Protein AF-A0A2E9IY82-F1 (afdb_monomer)

Secondary structure (DSSP, 8-state):
------------HHHHHHHHHHHHHHHHHHHHHS---TTT-GGGSBTTTBPPPTTPPPPHHHHHHHHHHHHHHGGG-

Sequence (77 aa):
MKPLSVQAGEVPRDLKELASRMSLSLLAWWEVHGRRDPLQKPWMFMPGRRWPQPDQWLSPYGVWIAEVMLHSGASHS

Mean predicted aligned error: 9.8 Å

Foldseek 3Di:
DDDPPPPPDDDPPVVVVVVVVVVVVVVVCCVVPNPLDCVVCVQQADPPSHHDDPPDDGDPVSVVVVVVVVVVVVVPD

pLDDT: mean 83.94, std 15.75, range [39.62, 96.94]

Solvent-accessible surface area (backbone atoms only — not comparable to full-atom values): 4981 Å² total; per-residue (Å²): 138,80,84,82,78,78,75,74,80,74,75,56,66,68,58,56,51,50,51,50,54,50,50,52,52,51,47,58,49,38,73,78,70,45,92,85,43,61,90,82,44,52,57,69,36,45,90,88,73,35,74,65,55,99,88,50,81,70,56,66,67,48,45,50,54,50,53,54,52,54,59,63,60,62,76,78,115

Structure (mmCIF, N/CA/C/O backbone):
data_AF-A0A2E9IY82-F1
#
_entry.id   AF-A0A2E9IY82-F1
#
loop_
_atom_site.group_PDB
_atom_site.id
_atom_site.type_symbol
_atom_site.label_atom_id
_atom_site.label_alt_id
_atom_site.label_comp_id
_atom_site.label_asym_id
_atom_site.label_entity_id
_atom_site.label_seq_id
_atom_site.pdbx_PDB_ins_code
_atom_site.Cartn_x
_atom_site.Cartn_y
_atom_site.Cartn_z
_atom_site.occupancy
_atom_site.B_iso_or_equiv
_atom_site.auth_seq_id
_atom_site.auth_comp_id
_atom_site.auth_asym_id
_atom_site.auth_atom_id
_atom_site.pdbx_PDB_model_num
ATOM 1 N N . M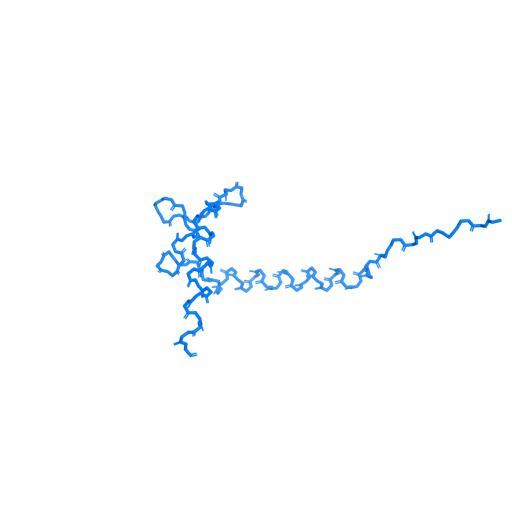ET A 1 1 ? 8.366 -5.076 50.702 1.00 39.62 1 MET A N 1
ATOM 2 C CA . MET A 1 1 ? 8.283 -4.678 49.278 1.00 39.62 1 MET A CA 1
ATOM 3 C C . MET A 1 1 ? 7.395 -5.677 48.550 1.00 39.62 1 MET A C 1
ATOM 5 O O . MET A 1 1 ? 7.709 -6.857 48.568 1.00 39.62 1 MET A O 1
ATOM 9 N N . LYS A 1 2 ? 6.262 -5.236 47.992 1.00 43.69 2 LYS A N 1
ATOM 10 C CA . LYS A 1 2 ? 5.388 -6.051 47.128 1.00 43.69 2 LYS A CA 1
ATOM 11 C C . LYS A 1 2 ? 5.746 -5.703 45.676 1.00 43.69 2 LYS A C 1
ATOM 13 O O . LYS A 1 2 ? 5.773 -4.508 45.383 1.00 43.69 2 LYS A O 1
ATOM 18 N N . PRO A 1 3 ? 6.050 -6.665 44.791 1.00 47.62 3 PRO A N 1
ATOM 19 C CA . PRO A 1 3 ? 6.302 -6.339 43.396 1.00 47.62 3 PRO A CA 1
ATOM 20 C C . PRO A 1 3 ? 4.993 -5.869 42.748 1.00 47.62 3 PRO A C 1
ATOM 22 O O . PRO A 1 3 ? 3.967 -6.545 42.835 1.00 47.62 3 PRO A O 1
ATOM 25 N N . LEU A 1 4 ? 5.026 -4.689 42.126 1.00 46.00 4 LEU A N 1
ATOM 26 C CA . LEU A 1 4 ? 3.970 -4.221 41.235 1.00 46.00 4 LEU A CA 1
ATOM 27 C C . LEU A 1 4 ? 3.925 -5.182 40.044 1.00 46.00 4 LEU A C 1
ATOM 29 O O . LEU A 1 4 ? 4.835 -5.197 39.219 1.00 46.00 4 LEU A O 1
ATOM 33 N N . SER A 1 5 ? 2.885 -6.014 39.982 1.00 58.25 5 SER A N 1
ATOM 34 C CA . SER A 1 5 ? 2.567 -6.751 38.762 1.00 58.25 5 SER A CA 1
ATOM 35 C C . SER A 1 5 ? 2.208 -5.730 37.689 1.00 58.25 5 SER A C 1
ATOM 37 O O . SER A 1 5 ? 1.172 -5.073 37.775 1.00 58.25 5 SER A O 1
ATOM 39 N N . VAL A 1 6 ? 3.089 -5.573 36.702 1.00 55.34 6 VAL A N 1
ATOM 40 C CA . VAL A 1 6 ? 2.791 -4.853 35.465 1.00 55.34 6 VAL A CA 1
ATOM 41 C C . VAL A 1 6 ? 1.723 -5.670 34.746 1.00 55.34 6 VAL A C 1
ATOM 43 O O . VAL A 1 6 ? 2.013 -6.700 34.144 1.00 55.34 6 VAL A O 1
ATOM 46 N N . GLN A 1 7 ? 0.469 -5.241 34.869 1.00 56.06 7 GLN A N 1
ATOM 47 C CA . GLN A 1 7 ? -0.617 -5.685 34.005 1.00 56.06 7 GLN A CA 1
ATOM 48 C C . GLN A 1 7 ? -0.248 -5.216 32.593 1.00 56.06 7 GLN A C 1
ATOM 50 O O . GLN A 1 7 ? -0.398 -4.039 32.265 1.00 56.06 7 GLN A O 1
ATOM 55 N N . ALA A 1 8 ? 0.342 -6.105 31.791 1.00 54.91 8 ALA A N 1
ATOM 56 C CA . ALA A 1 8 ? 0.518 -5.871 30.366 1.00 54.91 8 ALA A CA 1
ATOM 57 C C . ALA A 1 8 ? -0.865 -5.541 29.788 1.00 54.91 8 ALA A C 1
ATOM 59 O O . ALA A 1 8 ? -1.802 -6.312 29.976 1.00 54.91 8 ALA A O 1
ATOM 60 N N . GLY A 1 9 ? -1.004 -4.357 29.187 1.00 59.34 9 GLY A N 1
ATOM 61 C CA . GLY A 1 9 ? -2.291 -3.807 28.773 1.00 59.34 9 GLY A CA 1
ATOM 62 C C . GLY A 1 9 ? -3.041 -4.744 27.831 1.00 59.34 9 GLY A C 1
ATOM 63 O O . GLY A 1 9 ? -2.721 -4.822 26.645 1.00 59.34 9 GLY A O 1
ATOM 64 N N . GLU A 1 10 ? -4.051 -5.440 28.351 1.00 62.75 10 GLU A N 1
ATOM 65 C CA . GLU A 1 10 ? -5.020 -6.145 27.525 1.00 62.75 10 GLU A CA 1
ATOM 66 C C . GLU A 1 10 ? -5.816 -5.104 26.739 1.00 62.75 10 GLU A C 1
ATOM 68 O O . GLU A 1 10 ? -6.552 -4.292 27.303 1.00 62.75 10 GLU A O 1
ATOM 73 N N . VAL A 1 11 ? -5.665 -5.118 25.415 1.00 69.00 11 VAL A N 1
ATOM 74 C CA . VAL A 1 11 ? -6.589 -4.414 24.526 1.00 69.00 11 VAL A CA 1
ATOM 75 C C . VAL A 1 11 ? -7.993 -4.951 24.824 1.00 69.00 11 VAL A C 1
ATOM 77 O O . VAL A 1 11 ? -8.187 -6.169 24.731 1.00 69.00 11 VAL A O 1
ATOM 80 N N . PRO A 1 12 ? -8.975 -4.093 25.168 1.00 77.38 12 PRO A N 1
ATOM 81 C CA . PRO A 1 12 ? -10.330 -4.544 25.454 1.00 77.38 12 PRO A CA 1
ATOM 82 C C . PRO A 1 12 ? -10.848 -5.413 24.306 1.00 77.38 12 PRO A C 1
ATOM 84 O O . PRO A 1 12 ? -10.738 -5.025 23.140 1.00 77.38 12 PRO A O 1
ATOM 87 N N . ARG A 1 13 ? -11.393 -6.598 24.617 1.00 76.69 13 ARG A N 1
ATOM 88 C CA . ARG A 1 13 ? -11.875 -7.569 23.610 1.00 76.69 13 ARG A CA 1
ATOM 89 C C . ARG A 1 13 ? -12.809 -6.927 22.579 1.00 76.69 13 ARG A C 1
ATOM 91 O O . ARG A 1 13 ? -12.707 -7.244 21.397 1.00 76.69 13 ARG A O 1
ATOM 98 N N . ASP A 1 14 ? -13.612 -5.961 23.010 1.00 82.38 14 ASP A N 1
ATOM 99 C CA . ASP A 1 14 ? -14.536 -5.205 22.163 1.00 82.38 14 ASP A CA 1
ATOM 100 C C . ASP A 1 14 ? -13.817 -4.370 21.090 1.00 82.38 14 ASP A C 1
ATOM 102 O O . ASP A 1 14 ? -14.276 -4.289 19.951 1.00 82.38 14 ASP A O 1
ATOM 106 N N . LEU A 1 15 ? -12.649 -3.800 21.410 1.00 89.75 15 LEU A N 1
ATOM 107 C CA . LEU A 1 15 ? -11.835 -3.049 20.452 1.00 89.75 15 LEU A CA 1
ATOM 108 C C . LEU A 1 15 ? -11.171 -3.980 19.431 1.00 89.75 15 LEU A C 1
ATOM 110 O O . LEU A 1 15 ? -11.112 -3.650 18.248 1.00 89.75 15 LEU A O 1
ATOM 114 N N . LYS A 1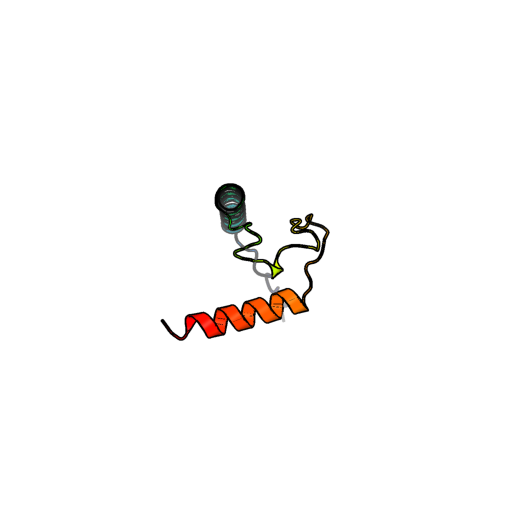 16 ? -10.710 -5.162 19.863 1.00 90.69 16 LYS A N 1
ATOM 115 C CA . LYS A 1 16 ? -10.147 -6.175 18.955 1.00 90.69 16 LYS A CA 1
ATOM 116 C C . LYS A 1 16 ? -11.204 -6.708 17.985 1.00 90.69 16 LYS A C 1
ATOM 118 O O . LYS A 1 16 ? -10.918 -6.882 16.799 1.00 90.69 16 LYS A O 1
ATOM 123 N N . GLU A 1 17 ? -12.417 -6.934 18.477 1.00 92.62 17 GLU A N 1
ATOM 124 C CA . GLU A 1 17 ? -13.548 -7.367 17.657 1.00 92.62 17 GLU A CA 1
ATOM 125 C C . GLU A 1 17 ? -13.946 -6.286 16.646 1.00 92.62 17 GLU A C 1
ATOM 127 O O . GLU A 1 17 ? -14.072 -6.559 15.450 1.00 92.62 17 GLU A O 1
ATOM 132 N N . LEU A 1 18 ? -14.051 -5.029 17.090 1.00 94.69 18 LEU A N 1
ATOM 133 C CA . LEU A 1 18 ? -14.316 -3.901 16.201 1.00 94.69 18 LEU A CA 1
ATOM 134 C C . LEU A 1 18 ? -13.239 -3.772 15.114 1.00 94.69 18 LEU A C 1
ATOM 136 O O . LEU A 1 18 ? -13.573 -3.686 13.933 1.00 94.69 18 LEU A O 1
ATOM 140 N N . ALA A 1 19 ? -11.958 -3.819 15.488 1.00 94.25 19 ALA A N 1
ATOM 141 C CA . ALA A 1 19 ? -10.845 -3.744 14.544 1.00 94.25 19 ALA A CA 1
ATOM 142 C C . ALA A 1 19 ? -10.877 -4.886 13.515 1.00 94.25 19 ALA A C 1
ATOM 144 O O . ALA A 1 19 ? -10.636 -4.657 12.327 1.00 94.25 19 ALA A O 1
ATOM 145 N N . SER A 1 20 ? -11.231 -6.101 13.945 1.00 95.44 20 SER A N 1
ATOM 146 C CA . SER A 1 20 ? -11.359 -7.265 13.059 1.00 95.44 20 SER A CA 1
ATOM 147 C C . SER A 1 20 ? -12.492 -7.069 12.050 1.00 95.44 20 SER A C 1
ATOM 149 O O . SER A 1 20 ? -12.287 -7.234 10.847 1.00 95.44 20 SER A O 1
ATOM 151 N N . ARG A 1 21 ? -13.666 -6.615 12.507 1.00 95.75 21 ARG A N 1
ATOM 152 C CA . ARG A 1 21 ? -14.816 -6.315 11.637 1.00 95.75 21 ARG A CA 1
ATOM 153 C C . ARG A 1 21 ? -14.522 -5.191 10.644 1.00 95.75 21 ARG A C 1
ATOM 155 O O . ARG A 1 21 ? -14.904 -5.289 9.476 1.00 95.75 21 ARG A O 1
ATOM 162 N N . MET A 1 22 ? -13.827 -4.140 11.083 1.00 96.06 22 MET A N 1
ATOM 163 C CA . MET A 1 22 ? -13.403 -3.045 10.205 1.00 96.06 22 MET A CA 1
ATOM 164 C C . MET A 1 22 ? -12.392 -3.521 9.160 1.00 96.06 22 MET A C 1
ATOM 166 O O . MET A 1 22 ? -12.535 -3.182 7.988 1.00 96.06 22 MET A O 1
ATOM 170 N N . SER A 1 23 ? -11.425 -4.353 9.554 1.00 96.19 23 SER A N 1
ATOM 171 C CA . SER A 1 23 ? -10.430 -4.919 8.635 1.00 96.19 23 SER A CA 1
ATOM 172 C C . SER A 1 23 ? -11.088 -5.784 7.559 1.00 96.19 23 SER A C 1
ATOM 174 O O . SER A 1 23 ? -10.783 -5.624 6.381 1.00 96.19 23 SER A O 1
ATOM 176 N N . LEU A 1 24 ? -12.043 -6.640 7.941 1.00 96.81 24 LEU A N 1
ATOM 177 C CA . LEU A 1 24 ? -12.807 -7.458 6.993 1.00 96.81 24 LEU A CA 1
ATOM 178 C C . LEU A 1 24 ? -13.644 -6.601 6.037 1.00 96.81 24 LEU A C 1
ATOM 180 O O . LEU A 1 24 ? -13.669 -6.865 4.839 1.00 96.81 24 LEU A O 1
ATOM 184 N N . SER A 1 25 ? -14.291 -5.551 6.549 1.00 96.44 25 SER A N 1
ATOM 185 C CA . SER A 1 25 ? -15.093 -4.638 5.722 1.00 96.44 25 SER A CA 1
ATOM 186 C C . SER A 1 25 ? -14.225 -3.873 4.720 1.00 96.44 25 SER A C 1
ATOM 188 O O . SER A 1 25 ? -14.591 -3.740 3.552 1.00 96.44 25 SER A O 1
ATOM 190 N N . LEU A 1 26 ? -13.051 -3.405 5.157 1.00 96.44 26 LEU A N 1
ATOM 191 C CA . LEU A 1 26 ? -12.086 -2.734 4.292 1.00 96.44 26 LEU A CA 1
ATOM 192 C C . LEU A 1 26 ? -11.528 -3.685 3.231 1.00 96.44 26 LEU A C 1
ATOM 194 O O . LEU A 1 26 ? -11.396 -3.287 2.076 1.00 96.44 26 LEU A O 1
ATOM 198 N N . LEU A 1 27 ? -11.235 -4.935 3.601 1.00 94.88 27 LEU A N 1
ATOM 199 C CA . LEU A 1 27 ? -10.769 -5.953 2.664 1.00 94.88 27 LEU A CA 1
ATOM 200 C C . LEU A 1 27 ? -11.835 -6.262 1.606 1.00 94.88 27 LEU A C 1
ATOM 202 O O . LEU A 1 27 ? -11.522 -6.225 0.421 1.00 94.88 27 LEU A O 1
ATOM 206 N N . ALA A 1 28 ? -13.091 -6.468 2.011 1.00 95.88 28 ALA A N 1
ATOM 207 C CA . ALA A 1 28 ? -14.197 -6.718 1.087 1.00 95.88 28 ALA A CA 1
ATOM 208 C C . ALA A 1 28 ? -14.398 -5.552 0.102 1.00 95.88 28 ALA A C 1
ATOM 210 O O . ALA A 1 28 ? -14.557 -5.760 -1.101 1.00 95.88 28 ALA A O 1
ATOM 211 N N . TRP A 1 29 ? -14.326 -4.308 0.587 1.00 96.94 29 TRP A N 1
ATOM 212 C CA . TRP A 1 29 ? -14.360 -3.136 -0.287 1.00 96.94 29 TRP A CA 1
ATOM 213 C C . TRP A 1 29 ? -13.151 -3.089 -1.233 1.00 96.94 29 TRP A C 1
ATOM 215 O O . TRP A 1 29 ? -13.305 -2.835 -2.429 1.00 96.94 29 TRP A O 1
ATOM 225 N N . TRP A 1 30 ? -11.948 -3.367 -0.722 1.00 93.94 30 TRP A N 1
ATOM 226 C CA . TRP A 1 30 ? -10.712 -3.370 -1.504 1.00 93.94 30 TRP A CA 1
ATOM 227 C C . TRP A 1 30 ? -10.695 -4.462 -2.583 1.00 93.94 30 TRP A C 1
ATOM 229 O O . TRP A 1 30 ? -10.142 -4.254 -3.659 1.00 93.94 30 TRP A O 1
ATOM 239 N N . GLU A 1 31 ? -11.324 -5.612 -2.359 1.00 91.25 31 GLU A N 1
ATOM 240 C CA . GLU A 1 31 ? -11.430 -6.660 -3.377 1.00 91.25 31 GLU A CA 1
ATOM 241 C C . GLU A 1 31 ? -12.244 -6.203 -4.595 1.00 91.25 31 GLU A C 1
ATOM 243 O O . GLU A 1 31 ? -11.859 -6.497 -5.730 1.00 91.25 31 GLU A O 1
ATOM 248 N N . VAL A 1 32 ? -13.316 -5.437 -4.377 1.00 93.44 32 VAL A N 1
ATOM 249 C CA . VAL A 1 32 ? -14.202 -4.948 -5.446 1.00 93.44 32 VAL A CA 1
ATOM 250 C C . VAL A 1 32 ? -13.673 -3.664 -6.092 1.00 93.44 32 VAL A C 1
ATOM 252 O O . VAL A 1 32 ? -13.732 -3.513 -7.310 1.00 93.44 32 VAL A O 1
ATOM 255 N N . HIS A 1 33 ? -13.144 -2.738 -5.291 1.00 93.06 33 HIS A N 1
ATOM 256 C CA . HIS A 1 33 ? -12.811 -1.375 -5.727 1.00 93.06 33 HIS A CA 1
ATOM 257 C C . HIS A 1 33 ? -11.315 -1.042 -5.674 1.00 93.06 33 HIS A C 1
ATOM 259 O O . HIS A 1 33 ? -10.902 0.051 -6.072 1.00 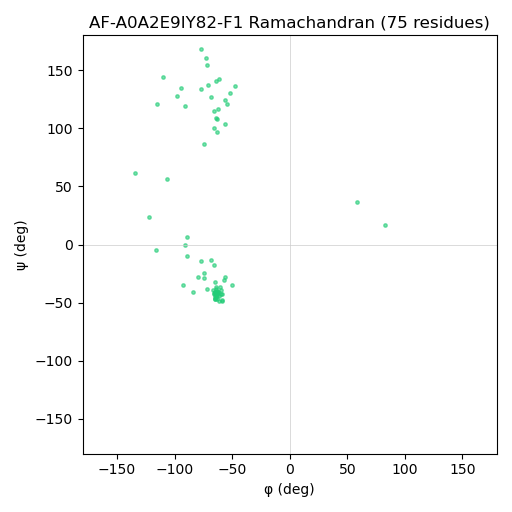93.06 33 HIS A O 1
ATOM 265 N N . GLY A 1 34 ? -10.485 -1.952 -5.170 1.00 88.25 34 GLY A N 1
ATOM 266 C CA . GLY A 1 34 ? -9.054 -1.735 -5.023 1.00 88.25 34 GLY A CA 1
ATOM 267 C C . GLY A 1 34 ? -8.354 -1.554 -6.362 1.00 88.25 34 GLY A C 1
ATOM 268 O O . GLY A 1 34 ? -8.624 -2.243 -7.346 1.00 88.25 34 GLY A O 1
ATOM 269 N N . ARG A 1 35 ? -7.394 -0.627 -6.394 1.00 85.62 35 ARG A N 1
ATOM 270 C CA . ARG A 1 35 ? -6.602 -0.327 -7.594 1.00 85.62 35 ARG A CA 1
ATOM 271 C C . ARG A 1 35 ? -5.581 -1.435 -7.849 1.00 85.62 35 ARG A C 1
ATOM 273 O O . ARG A 1 35 ? -4.437 -1.334 -7.404 1.00 85.62 35 ARG A O 1
ATOM 280 N N . ARG A 1 36 ? -6.021 -2.476 -8.559 1.00 88.56 36 ARG A N 1
ATOM 281 C CA . ARG A 1 36 ? -5.220 -3.602 -9.065 1.00 88.56 36 ARG A CA 1
ATOM 282 C C . ARG A 1 36 ? -5.034 -3.491 -10.581 1.00 88.56 36 ARG A C 1
ATOM 284 O O . ARG A 1 36 ? -5.391 -4.397 -11.325 1.00 88.56 36 ARG A O 1
ATOM 291 N N . ASP A 1 37 ? -4.493 -2.362 -11.034 1.00 89.62 37 ASP A N 1
ATOM 292 C CA . ASP A 1 37 ? -4.248 -2.081 -12.453 1.00 89.62 37 ASP A CA 1
ATOM 293 C C . ASP A 1 37 ? -2.735 -1.963 -12.722 1.00 89.62 37 ASP A C 1
ATOM 295 O O . ASP A 1 37 ? -2.082 -1.099 -12.122 1.00 89.62 37 ASP A O 1
ATOM 299 N N . PRO A 1 38 ? -2.155 -2.794 -13.611 1.00 89.88 38 PRO A N 1
ATOM 300 C CA . PRO A 1 38 ? -0.729 -2.745 -13.928 1.00 89.88 38 PRO A CA 1
ATOM 301 C C . PRO A 1 38 ? -0.294 -1.454 -14.630 1.00 89.88 38 PRO A C 1
ATOM 303 O O . 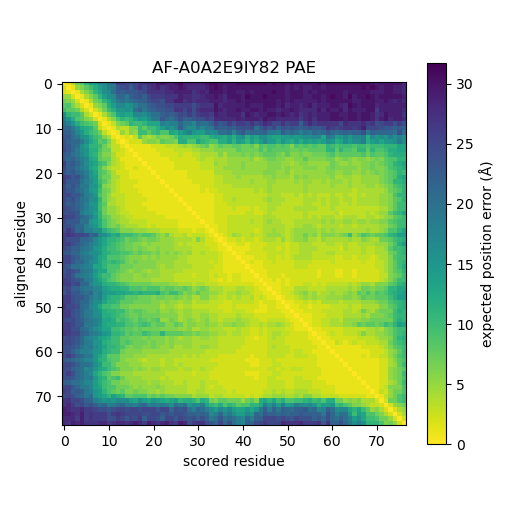PRO A 1 38 ? 0.899 -1.166 -14.658 1.00 89.88 38 PRO A O 1
ATOM 306 N N . LEU A 1 39 ? -1.216 -0.680 -15.207 1.00 89.25 39 LEU A N 1
ATOM 307 C CA . LEU A 1 39 ? -0.917 0.636 -15.780 1.00 89.25 39 LEU A CA 1
ATOM 308 C C . LEU A 1 39 ? -0.819 1.723 -14.704 1.00 89.25 39 LEU A C 1
ATOM 310 O O . LEU A 1 39 ? -0.083 2.688 -14.883 1.00 89.25 39 LEU A O 1
ATOM 314 N N . GLN A 1 40 ? -1.518 1.555 -13.579 1.00 88.50 40 GLN A N 1
ATOM 315 C CA . GLN A 1 40 ? -1.497 2.509 -12.466 1.00 88.50 40 GLN A CA 1
ATOM 316 C C . GLN A 1 40 ? -0.445 2.166 -11.408 1.00 88.50 40 GLN A C 1
ATOM 318 O O . GLN A 1 40 ? 0.123 3.066 -10.796 1.00 88.50 40 GLN A O 1
ATOM 323 N N . LYS A 1 41 ? -0.209 0.871 -11.157 1.00 92.12 41 LYS A N 1
ATOM 324 C CA . LYS A 1 41 ? 0.703 0.382 -10.110 1.00 92.12 41 LYS A CA 1
ATOM 325 C C . LYS A 1 41 ? 1.615 -0.739 -10.613 1.00 92.12 41 LYS A C 1
ATOM 327 O O . LYS A 1 41 ? 1.557 -1.849 -10.083 1.00 92.12 41 LYS A O 1
ATOM 332 N N . PRO A 1 42 ? 2.468 -0.489 -11.620 1.00 91.56 42 PRO A N 1
ATOM 333 C CA . PRO A 1 42 ? 3.314 -1.528 -12.209 1.00 91.56 42 PRO A CA 1
ATOM 334 C C . PRO A 1 42 ? 4.234 -2.227 -11.193 1.00 91.56 42 PRO A C 1
ATOM 336 O O . PRO A 1 42 ? 4.495 -3.417 -11.336 1.00 91.56 42 PRO A O 1
ATOM 339 N N . TRP A 1 43 ? 4.666 -1.539 -10.131 1.00 93.25 43 TRP A N 1
ATOM 340 C CA . TRP A 1 43 ? 5.522 -2.099 -9.072 1.00 93.25 43 TRP A CA 1
ATOM 341 C C . TRP A 1 43 ? 4.837 -3.154 -8.184 1.00 93.25 43 TRP A C 1
ATOM 343 O O . TRP A 1 43 ? 5.518 -3.861 -7.446 1.00 93.25 43 TRP A O 1
ATOM 353 N N . MET A 1 44 ? 3.504 -3.276 -8.243 1.00 94.12 44 MET A N 1
ATOM 354 C CA . MET A 1 44 ? 2.744 -4.309 -7.524 1.00 94.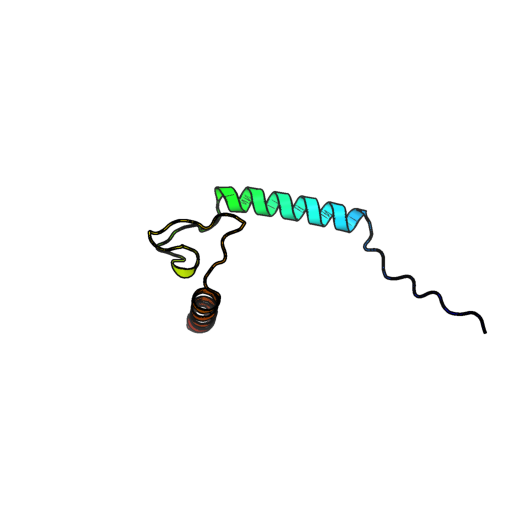12 44 MET A CA 1
ATOM 355 C C . MET A 1 44 ? 2.531 -5.588 -8.344 1.00 94.12 44 MET A C 1
ATOM 357 O O . MET A 1 44 ? 1.894 -6.523 -7.864 1.00 94.12 44 MET A O 1
ATOM 361 N N . PHE A 1 45 ? 3.024 -5.637 -9.582 1.00 93.50 45 PHE A N 1
ATOM 362 C CA . PHE A 1 45 ? 2.865 -6.785 -10.466 1.00 93.50 45 PHE A CA 1
ATOM 363 C C . PHE A 1 45 ? 4.197 -7.497 -10.678 1.00 93.50 45 PHE A C 1
ATOM 365 O O . PHE A 1 45 ? 5.257 -6.887 -10.784 1.00 93.50 45 PHE A O 1
ATOM 372 N N . MET A 1 46 ? 4.126 -8.818 -10.787 1.00 90.75 46 MET A N 1
ATOM 373 C CA . MET A 1 46 ? 5.251 -9.646 -11.211 1.00 90.75 46 MET A CA 1
ATOM 374 C C . MET A 1 46 ? 5.462 -9.564 -12.729 1.00 90.75 46 MET A C 1
ATOM 376 O O . MET A 1 46 ? 4.571 -9.096 -13.456 1.00 90.75 46 MET A O 1
ATOM 380 N N . PRO A 1 47 ? 6.604 -10.075 -13.238 1.00 86.12 47 PRO A N 1
ATOM 381 C CA . PRO A 1 47 ? 6.823 -10.225 -14.672 1.00 86.12 47 PRO A CA 1
ATOM 382 C C . PRO A 1 47 ? 5.618 -10.871 -15.367 1.00 86.12 47 PRO A C 1
ATOM 384 O O . PRO A 1 47 ? 5.015 -11.813 -14.852 1.00 86.12 47 PRO A O 1
ATOM 387 N N . GLY A 1 48 ? 5.238 -10.325 -16.523 1.00 86.12 48 GLY A N 1
ATOM 388 C CA . GLY A 1 48 ? 4.029 -10.744 -17.239 1.00 86.12 48 GLY A CA 1
ATOM 389 C C . GLY A 1 48 ? 2.726 -10.104 -16.743 1.00 86.12 48 GLY A C 1
ATOM 390 O O . GLY A 1 48 ? 1.658 -10.603 -17.078 1.00 86.12 48 GLY A O 1
ATOM 391 N N . ARG A 1 49 ? 2.788 -9.005 -15.969 1.00 87.00 49 ARG A N 1
ATOM 392 C CA . ARG A 1 49 ? 1.612 -8.271 -15.447 1.00 87.00 49 ARG A CA 1
ATOM 393 C C . ARG A 1 49 ? 0.689 -9.152 -14.594 1.00 87.00 49 ARG A C 1
ATOM 395 O O . ARG A 1 49 ? -0.529 -8.993 -14.609 1.00 87.00 49 ARG A O 1
ATOM 402 N N . ARG A 1 50 ? 1.274 -10.070 -13.820 1.00 91.06 50 ARG A N 1
ATOM 403 C CA . ARG A 1 50 ? 0.537 -10.970 -12.921 1.00 91.06 50 ARG A CA 1
ATOM 404 C C . ARG A 1 50 ? 0.477 -10.406 -11.503 1.00 91.06 50 ARG A C 1
ATOM 406 O O . ARG A 1 50 ? 1.496 -9.966 -10.975 1.00 91.06 50 ARG A O 1
ATOM 413 N N . TRP A 1 51 ? -0.698 -10.455 -10.881 1.00 89.75 51 TRP A N 1
ATOM 414 C CA . TRP A 1 51 ? -0.861 -10.110 -9.466 1.00 89.75 51 TRP A CA 1
ATOM 415 C C . TRP A 1 51 ? -0.222 -11.189 -8.563 1.00 89.75 51 TRP A C 1
ATOM 417 O O . TRP A 1 51 ? -0.376 -12.379 -8.865 1.00 89.75 51 TRP A O 1
ATOM 427 N N . PRO A 1 52 ? 0.510 -10.819 -7.494 1.00 92.00 52 PRO A N 1
ATOM 428 C CA . PRO A 1 52 ? 1.115 -11.771 -6.558 1.00 92.00 52 PRO A CA 1
ATOM 429 C C . PRO A 1 52 ? 0.082 -12.641 -5.841 1.00 92.00 52 PRO A C 1
ATOM 431 O O . PRO A 1 52 ? -0.997 -12.177 -5.472 1.00 92.00 52 PRO A O 1
ATOM 434 N N . GLN A 1 53 ? 0.429 -13.915 -5.637 1.00 90.38 53 GLN A N 1
ATOM 435 C CA . GLN A 1 53 ? -0.234 -14.756 -4.637 1.00 90.38 53 GLN A CA 1
ATOM 436 C C . GLN A 1 53 ? 0.197 -14.325 -3.220 1.00 90.38 53 GLN A C 1
ATOM 438 O O . GLN A 1 53 ? 1.225 -13.658 -3.090 1.00 90.38 53 GLN A O 1
ATOM 443 N N . PRO A 1 54 ? -0.554 -14.673 -2.157 1.00 87.31 54 PRO A N 1
ATOM 444 C CA . PRO A 1 54 ? -0.262 -14.216 -0.793 1.00 87.31 54 PRO A CA 1
ATOM 445 C C . PRO A 1 54 ? 1.148 -14.548 -0.276 1.00 87.31 54 PRO A C 1
ATOM 447 O O . PRO A 1 54 ? 1.680 -13.827 0.561 1.00 87.31 54 PRO A O 1
ATOM 450 N N . ASP A 1 55 ? 1.753 -15.625 -0.772 1.00 92.56 55 ASP A N 1
ATOM 451 C CA . ASP A 1 55 ? 3.097 -16.106 -0.434 1.00 92.56 55 ASP A CA 1
ATOM 452 C C . ASP A 1 55 ? 4.209 -15.506 -1.317 1.00 92.56 55 ASP A C 1
ATOM 454 O O . ASP A 1 55 ? 5.398 -15.670 -1.034 1.00 92.56 55 ASP A O 1
ATOM 458 N N . GLN A 1 56 ? 3.841 -14.796 -2.387 1.00 92.56 56 GLN A N 1
ATOM 459 C CA . GLN A 1 56 ? 4.784 -14.225 -3.342 1.00 92.56 56 GLN A CA 1
ATOM 460 C C . GLN A 1 56 ? 5.183 -12.811 -2.937 1.00 92.56 56 GLN A C 1
ATOM 462 O O . GLN A 1 56 ? 4.373 -11.886 -2.895 1.00 92.56 56 GLN A O 1
ATOM 467 N N . TRP A 1 57 ? 6.478 -12.636 -2.700 1.00 91.00 57 TRP A N 1
ATOM 468 C CA . TRP A 1 57 ? 7.048 -11.356 -2.313 1.00 91.00 57 TRP A CA 1
ATOM 469 C C . TRP A 1 57 ? 7.176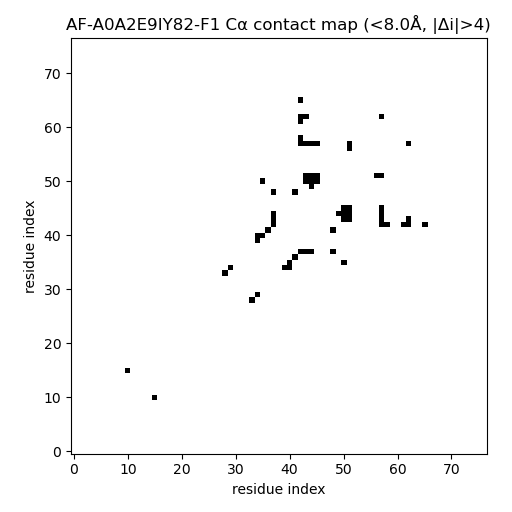 -10.423 -3.517 1.00 91.00 57 TRP A C 1
ATOM 471 O O . TRP A 1 57 ? 7.686 -10.800 -4.575 1.00 91.00 57 TRP A O 1
ATOM 481 N N . LEU A 1 58 ? 6.749 -9.175 -3.334 1.00 92.62 58 LEU A N 1
ATOM 482 C CA . LEU A 1 58 ? 7.081 -8.090 -4.251 1.00 92.62 58 LEU A CA 1
ATOM 483 C C . LEU A 1 58 ? 8.556 -7.715 -4.105 1.00 92.62 58 LEU A C 1
ATOM 485 O O . LEU A 1 58 ? 9.149 -7.896 -3.043 1.00 92.62 58 LEU A O 1
ATOM 489 N N . SER A 1 59 ? 9.143 -7.153 -5.164 1.00 90.94 59 SER A N 1
ATOM 490 C CA . SER A 1 59 ? 10.502 -6.611 -5.098 1.00 90.94 59 SER A CA 1
ATOM 491 C C . SER A 1 59 ? 10.551 -5.453 -4.092 1.00 90.94 59 SER A C 1
ATOM 493 O O . SER A 1 59 ? 9.924 -4.422 -4.360 1.00 90.94 59 SER A O 1
ATOM 495 N N . PRO A 1 60 ? 11.311 -5.554 -2.981 1.00 93.88 60 PRO A N 1
ATOM 496 C CA . PRO A 1 60 ? 11.397 -4.467 -2.005 1.00 93.88 60 PRO A CA 1
ATOM 497 C C . PRO A 1 60 ? 11.951 -3.181 -2.626 1.00 93.88 60 PRO A C 1
ATOM 499 O O . PRO A 1 60 ? 11.472 -2.089 -2.338 1.00 93.88 60 PRO A O 1
ATOM 502 N N . TYR A 1 61 ? 12.912 -3.318 -3.545 1.00 94.12 61 TYR A N 1
ATOM 503 C CA . TYR A 1 61 ? 13.480 -2.191 -4.281 1.00 94.12 61 TYR A CA 1
ATOM 504 C C . TYR A 1 61 ? 12.447 -1.518 -5.195 1.00 94.12 61 TYR A C 1
ATOM 506 O O . TYR A 1 61 ? 12.339 -0.295 -5.208 1.00 94.12 61 TYR A O 1
ATOM 514 N N . GLY A 1 62 ? 11.646 -2.308 -5.922 1.00 92.12 62 GLY A N 1
ATOM 515 C CA . GLY A 1 62 ? 10.588 -1.776 -6.786 1.00 92.12 62 GLY A CA 1
ATOM 516 C C . GLY A 1 62 ? 9.505 -1.025 -6.007 1.00 92.12 62 GLY A C 1
ATOM 517 O O . GLY A 1 62 ? 9.062 0.036 -6.444 1.00 92.12 62 GLY A O 1
ATOM 518 N N . VAL A 1 63 ? 9.122 -1.542 -4.836 1.00 94.44 63 VAL A N 1
ATOM 519 C CA . VAL A 1 63 ? 8.177 -0.874 -3.927 1.00 94.44 63 VAL A CA 1
ATOM 520 C C . VAL A 1 63 ? 8.765 0.434 -3.394 1.00 94.44 63 VAL A C 1
ATOM 522 O O . VAL A 1 63 ? 8.107 1.466 -3.480 1.00 94.44 63 VAL A O 1
ATOM 525 N N . TRP A 1 64 ? 10.018 0.421 -2.931 1.00 95.06 64 TRP A N 1
ATOM 526 C CA . TRP A 1 64 ? 10.680 1.615 -2.398 1.00 95.06 64 TRP A CA 1
ATOM 527 C C . TRP A 1 64 ? 10.764 2.756 -3.420 1.00 95.06 64 TRP A C 1
ATOM 529 O O . TRP A 1 64 ? 10.387 3.888 -3.118 1.00 95.06 64 TRP A O 1
ATOM 539 N N . ILE A 1 65 ? 11.199 2.463 -4.651 1.00 94.19 65 ILE A N 1
ATOM 540 C CA . ILE A 1 65 ? 11.266 3.472 -5.718 1.00 94.19 65 ILE A CA 1
ATOM 541 C C . ILE A 1 65 ? 9.882 4.077 -5.985 1.00 94.19 65 ILE A C 1
ATOM 543 O O . ILE A 1 65 ? 9.763 5.295 -6.128 1.00 94.19 65 ILE A O 1
ATOM 547 N N . ALA A 1 66 ? 8.832 3.25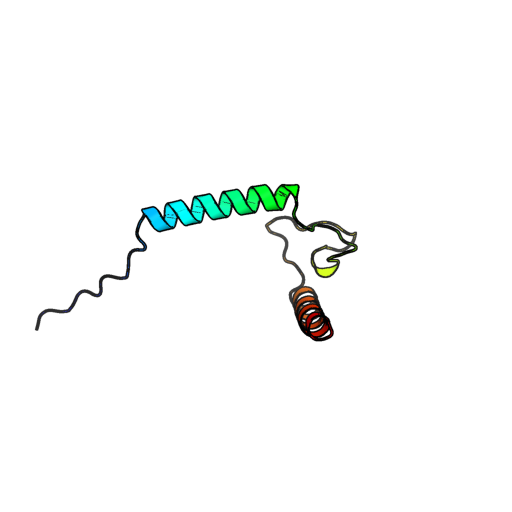2 -6.014 1.00 94.62 66 ALA A N 1
ATOM 548 C CA . ALA A 1 66 ? 7.474 3.732 -6.235 1.00 94.62 66 ALA A CA 1
ATOM 549 C C . ALA A 1 66 ? 6.981 4.655 -5.112 1.00 94.62 66 ALA A C 1
ATOM 551 O O . ALA A 1 66 ? 6.395 5.696 -5.398 1.00 94.62 66 ALA A O 1
ATOM 552 N N . GLU A 1 67 ? 7.239 4.315 -3.849 1.00 95.12 67 GLU A N 1
ATOM 553 C CA . GLU A 1 67 ? 6.862 5.152 -2.703 1.00 95.12 67 GLU A CA 1
ATOM 554 C C . GLU A 1 67 ? 7.576 6.509 -2.725 1.00 95.12 67 GLU A C 1
ATOM 556 O O . GLU A 1 67 ? 6.930 7.540 -2.525 1.00 95.12 67 GLU A O 1
ATOM 561 N N . VAL A 1 68 ? 8.875 6.532 -3.054 1.00 94.88 68 VAL A N 1
ATOM 562 C CA . VAL A 1 68 ? 9.645 7.779 -3.214 1.00 94.88 68 VAL A CA 1
ATOM 563 C C . VAL A 1 68 ? 9.058 8.638 -4.335 1.00 94.88 68 VAL A C 1
ATOM 565 O O . VAL A 1 68 ? 8.796 9.823 -4.130 1.00 94.88 68 VAL A O 1
ATOM 568 N N . MET A 1 69 ? 8.789 8.047 -5.504 1.00 93.81 69 MET A N 1
ATOM 569 C CA . MET A 1 69 ? 8.207 8.771 -6.641 1.00 93.81 69 MET A CA 1
ATOM 570 C C . MET A 1 69 ? 6.811 9.328 -6.325 1.00 93.81 69 MET A C 1
ATOM 572 O O . MET A 1 69 ? 6.513 10.469 -6.681 1.00 93.81 69 MET A O 1
ATOM 576 N N . LEU A 1 70 ? 5.964 8.558 -5.633 1.00 90.94 70 LEU A N 1
ATOM 577 C CA . LEU A 1 70 ? 4.626 8.997 -5.222 1.00 90.94 70 LEU A CA 1
ATOM 578 C C . LEU A 1 70 ? 4.678 10.131 -4.193 1.00 90.94 70 LEU A C 1
ATOM 580 O O . LEU A 1 70 ? 3.885 11.067 -4.283 1.00 90.94 70 LEU A O 1
ATOM 584 N N . HIS A 1 71 ? 5.616 10.077 -3.245 1.00 91.25 71 HIS A N 1
ATOM 585 C CA . HIS A 1 71 ? 5.797 11.137 -2.257 1.00 91.25 71 HIS A CA 1
ATOM 586 C C . HIS A 1 71 ? 6.261 12.450 -2.906 1.00 91.25 71 HIS A C 1
ATOM 588 O O . HIS A 1 71 ? 5.744 13.516 -2.585 1.00 91.25 71 HIS A O 1
ATOM 594 N N . SER A 1 72 ? 7.189 12.384 -3.866 1.00 82.62 72 SER A N 1
ATOM 595 C CA . SER A 1 72 ? 7.702 13.573 -4.559 1.00 82.62 72 SER A CA 1
ATOM 596 C C . SER A 1 72 ? 6.724 14.168 -5.580 1.00 82.62 72 SER A C 1
ATOM 598 O O . SER A 1 72 ? 6.743 15.378 -5.807 1.00 82.62 72 SER A O 1
ATOM 600 N N . GLY A 1 73 ? 5.858 13.349 -6.185 1.00 72.06 73 GLY A N 1
ATOM 601 C CA . GLY A 1 73 ? 4.835 13.807 -7.132 1.00 72.06 73 GLY A CA 1
ATOM 602 C C . GLY A 1 73 ? 3.649 14.525 -6.478 1.00 72.06 73 GLY A C 1
ATOM 603 O O . GLY A 1 73 ? 3.012 15.353 -7.121 1.00 72.06 73 GLY A O 1
ATOM 604 N N . A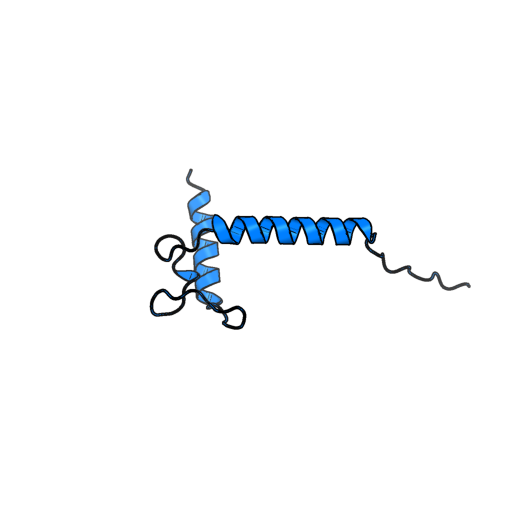LA A 1 74 ? 3.369 14.253 -5.199 1.00 59.66 74 ALA A N 1
ATOM 605 C CA . ALA A 1 74 ? 2.273 14.879 -4.455 1.00 59.66 74 ALA A CA 1
ATOM 606 C C . ALA A 1 74 ? 2.576 16.317 -3.986 1.00 59.66 74 ALA A C 1
ATOM 608 O O . ALA A 1 74 ? 1.657 17.039 -3.615 1.00 59.66 74 ALA A O 1
ATOM 609 N N . SER A 1 75 ? 3.843 16.745 -4.023 1.00 56.69 75 SER A N 1
ATOM 610 C CA . SER A 1 75 ? 4.289 18.063 -3.535 1.00 56.69 75 SER A CA 1
ATOM 611 C C . SER A 1 75 ? 4.250 19.183 -4.588 1.00 56.69 75 SER A C 1
ATOM 613 O O . SER A 1 75 ? 4.730 20.279 -4.316 1.00 56.69 75 SER A O 1
ATOM 615 N N . HIS A 1 76 ? 3.714 18.923 -5.785 1.00 53.16 76 HIS A N 1
ATOM 616 C CA . HIS A 1 76 ? 3.611 19.899 -6.883 1.00 53.16 76 HIS A CA 1
ATOM 617 C C . HIS A 1 76 ? 2.166 20.133 -7.369 1.00 53.16 76 HIS A C 1
ATOM 619 O O . HIS A 1 76 ? 1.976 20.564 -8.506 1.00 53.16 76 HIS A O 1
ATOM 625 N N . SER A 1 77 ? 1.152 19.867 -6.536 1.00 47.19 77 SER A N 1
ATOM 626 C CA . SER A 1 77 ? -0.250 20.193 -6.845 1.00 47.19 77 SER A CA 1
ATOM 627 C C . SER A 1 77 ? -0.905 21.067 -5.789 1.00 47.19 77 SER A C 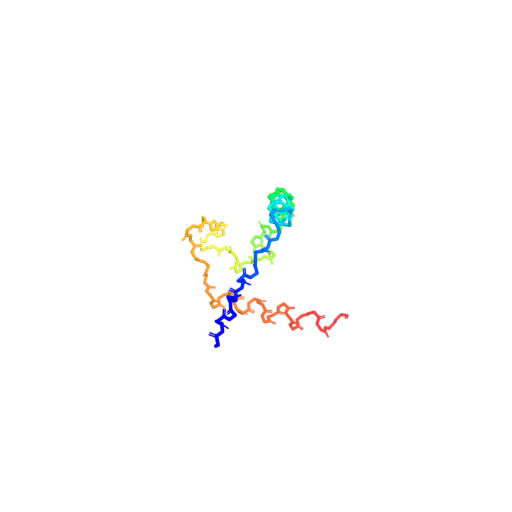1
ATOM 629 O O . SER A 1 77 ? -0.484 21.005 -4.615 1.00 47.19 77 SER A O 1
#

Radius of gyration: 20.11 Å; Cα contacts (8 Å, |Δi|>4): 32; chains: 1; bounding box: 29×36×66 Å